Protein AF-A0A1I5V8F7-F1 (afdb_monomer_lite)

pLDDT: mean 91.92, std 8.54, range [50.84, 98.38]

InterPro domains:
  IPR014942 Nucleotidyl transferase AbiEii toxin, Type IV TA system [PF08843] (2-95)

Secondary structure (DSSP, 8-state):
--HHHHHHHHH-SS----EEEEESS---HHHHHHHHHHH-TT-EEEEEETTEEEEEETTEEEEEEE--S--SSPPEEETTEEE--HHHHHHHHHHHHHHHHHTT-

Radius of gyration: 14.39 Å; chains: 1; bounding box: 40×34×31 Å

Sequence (105 aa):
MAGGTSLALVLGHRVSIDLDFFTNTAFDISQVFQVITKSFPSASLLFEQNQMMMFSINAIKVDFVLYPFTWLKPFSTVENIKLISIEDIIPMKLQAVRLYTKSLL

Structure (mmCIF, N/CA/C/O backbone):
data_AF-A0A1I5V8F7-F1
#
_entry.id   AF-A0A1I5V8F7-F1
#
loop_
_atom_site.group_PDB
_atom_site.id
_atom_site.type_symbol
_atom_site.label_atom_id
_atom_site.label_alt_id
_atom_site.label_comp_id
_atom_site.label_asym_id
_atom_site.label_entity_id
_atom_site.label_seq_id
_atom_site.pdbx_PDB_ins_code
_atom_site.Cartn_x
_atom_site.Cartn_y
_atom_site.Cartn_z
_atom_site.occupancy
_atom_site.B_iso_or_equiv
_atom_site.auth_seq_id
_atom_site.auth_comp_id
_atom_site.auth_asym_id
_atom_site.auth_atom_id
_atom_site.pdbx_PDB_model_num
ATOM 1 N N . MET A 1 1 ? -1.697 -2.080 -6.353 1.00 92.12 1 MET A N 1
ATOM 2 C CA . MET A 1 1 ? -1.256 -2.999 -5.287 1.00 92.12 1 MET A CA 1
ATOM 3 C C . MET A 1 1 ? 0.094 -3.577 -5.643 1.00 92.12 1 MET A C 1
ATOM 5 O O . MET A 1 1 ? 0.377 -3.746 -6.824 1.00 92.12 1 MET A O 1
ATOM 9 N N . ALA A 1 2 ? 0.918 -3.857 -4.641 1.00 91.56 2 ALA A N 1
ATOM 10 C CA . ALA A 1 2 ? 2.212 -4.509 -4.823 1.00 91.56 2 ALA A CA 1
ATOM 11 C C . ALA A 1 2 ? 2.456 -5.541 -3.711 1.00 91.56 2 ALA A C 1
ATOM 13 O O . ALA A 1 2 ? 1.520 -6.023 -3.071 1.00 91.56 2 ALA A O 1
ATOM 14 N N . GLY A 1 3 ? 3.722 -5.892 -3.490 1.00 88.94 3 GLY A N 1
ATOM 15 C CA . GLY A 1 3 ? 4.130 -6.607 -2.289 1.00 88.94 3 GLY A CA 1
ATOM 16 C C . GLY A 1 3 ? 3.730 -8.081 -2.264 1.00 88.94 3 GLY A C 1
ATOM 17 O O . GLY A 1 3 ? 3.602 -8.749 -3.292 1.00 88.94 3 GLY A O 1
ATOM 18 N N . GLY A 1 4 ? 3.616 -8.616 -1.046 1.00 83.69 4 GLY A N 1
ATOM 19 C CA . GLY A 1 4 ? 3.393 -10.046 -0.818 1.00 83.69 4 GLY A CA 1
ATOM 20 C C . GLY A 1 4 ? 2.045 -10.536 -1.341 1.00 83.69 4 GLY A C 1
ATOM 21 O O . GLY A 1 4 ? 1.981 -11.651 -1.862 1.00 83.69 4 GLY A O 1
ATOM 22 N N . THR A 1 5 ? 1.022 -9.687 -1.245 1.00 87.81 5 THR A N 1
ATOM 23 C CA . THR A 1 5 ? -0.364 -10.011 -1.600 1.00 87.81 5 THR A CA 1
ATOM 24 C C . THR A 1 5 ? -0.616 -9.912 -3.094 1.00 87.81 5 THR A C 1
ATOM 26 O O . THR A 1 5 ? -1.228 -10.815 -3.651 1.00 87.81 5 THR A O 1
ATOM 29 N N . SER A 1 6 ? -0.035 -8.922 -3.782 1.00 86.44 6 SER A N 1
ATOM 30 C CA . SER A 1 6 ? -0.064 -8.874 -5.252 1.00 86.44 6 SER A CA 1
ATOM 31 C C . SER A 1 6 ? 0.575 -10.124 -5.873 1.00 86.44 6 SER A C 1
ATOM 33 O O . SER A 1 6 ? 0.029 -10.702 -6.807 1.00 86.44 6 SER A O 1
ATOM 35 N N . LEU A 1 7 ? 1.707 -10.589 -5.327 1.00 87.00 7 LEU A N 1
ATOM 36 C CA . LEU A 1 7 ? 2.356 -11.819 -5.797 1.00 87.00 7 LEU A CA 1
ATOM 37 C C . LEU A 1 7 ? 1.540 -13.076 -5.471 1.00 87.00 7 LEU A C 1
ATOM 39 O O . LEU A 1 7 ? 1.446 -13.962 -6.312 1.00 87.00 7 LEU A O 1
ATOM 43 N N . ALA A 1 8 ? 0.963 -13.161 -4.269 1.00 89.00 8 ALA A N 1
ATOM 44 C CA . ALA A 1 8 ? 0.114 -14.284 -3.872 1.00 89.00 8 ALA A CA 1
ATOM 45 C C . ALA A 1 8 ? -1.141 -14.396 -4.753 1.00 89.00 8 ALA A C 1
ATOM 47 O O . ALA A 1 8 ? -1.504 -15.501 -5.138 1.00 89.00 8 ALA A O 1
ATOM 48 N N . LEU A 1 9 ? -1.750 -13.263 -5.123 1.00 86.00 9 LEU A N 1
ATOM 49 C CA . LEU A 1 9 ? -2.912 -13.219 -6.011 1.00 86.00 9 LEU A CA 1
ATOM 50 C C . LEU A 1 9 ? -2.588 -13.745 -7.418 1.00 86.00 9 LEU A C 1
ATOM 52 O O . LEU A 1 9 ? -3.370 -14.499 -7.983 1.00 86.00 9 LEU A O 1
ATOM 56 N N . VAL A 1 10 ? -1.432 -13.369 -7.977 1.00 85.81 10 VAL A N 1
ATOM 57 C CA . VAL A 1 10 ? -1.029 -13.773 -9.337 1.00 85.81 10 VAL A CA 1
ATOM 58 C C . VAL A 1 10 ? -0.547 -15.224 -9.394 1.00 85.81 10 VAL A C 1
ATOM 60 O O . VAL A 1 10 ? -0.840 -15.932 -10.352 1.00 85.81 10 VAL A O 1
ATOM 63 N N . LEU A 1 11 ? 0.225 -15.663 -8.398 1.00 86.25 11 LEU A N 1
ATOM 64 C CA . LEU A 1 11 ? 0.896 -16.966 -8.416 1.00 86.25 11 LEU A CA 1
ATOM 65 C C . LEU A 1 11 ? 0.115 -18.067 -7.684 1.00 86.25 11 LEU A C 1
ATOM 67 O O . LEU A 1 11 ? 0.399 -19.244 -7.887 1.00 86.25 11 LEU A O 1
ATOM 71 N N . GLY A 1 12 ? -0.821 -17.708 -6.801 1.00 87.81 12 GLY A N 1
ATOM 72 C CA . GLY A 1 12 ? -1.634 -18.656 -6.032 1.00 87.81 12 GLY A CA 1
ATOM 73 C C . GLY A 1 12 ? -0.846 -19.556 -5.070 1.00 87.81 12 GLY A C 1
ATOM 74 O O . GLY A 1 12 ? -1.372 -20.559 -4.600 1.00 87.81 12 GLY A O 1
ATOM 75 N N . HIS A 1 13 ? 0.421 -19.246 -4.777 1.00 91.31 13 HIS A N 1
ATOM 76 C CA . HIS A 1 13 ? 1.343 -20.167 -4.097 1.00 91.31 13 HIS A CA 1
ATOM 77 C C . HIS A 1 13 ? 1.299 -20.111 -2.565 1.00 91.31 13 HIS A C 1
ATOM 79 O O . HIS A 1 13 ? 1.889 -20.968 -1.909 1.00 91.31 13 HIS A O 1
ATOM 85 N N . ARG A 1 14 ? 0.666 -19.090 -1.975 1.00 93.62 14 ARG A N 1
ATOM 86 C CA . ARG A 1 14 ? 0.478 -18.947 -0.521 1.00 93.62 14 ARG A CA 1
ATOM 87 C C . ARG A 1 14 ? -0.642 -17.961 -0.200 1.00 93.62 14 ARG A C 1
ATOM 89 O O . ARG A 1 14 ? -1.020 -17.158 -1.045 1.00 93.62 14 ARG A O 1
ATOM 96 N N . VAL A 1 15 ? -1.068 -17.936 1.059 1.00 88.50 15 VAL A N 1
ATOM 97 C CA . VAL A 1 15 ? -1.947 -16.888 1.599 1.00 88.50 15 VAL A CA 1
ATOM 98 C C . VAL A 1 15 ? -1.122 -15.661 2.014 1.00 88.50 15 VAL A C 1
ATOM 100 O O . VAL A 1 15 ? -0.022 -15.792 2.552 1.00 88.50 15 VAL A O 1
ATOM 103 N N . SER A 1 16 ? -1.645 -14.463 1.748 1.00 90.19 16 SER A N 1
ATOM 104 C CA . SER A 1 16 ? -1.087 -13.170 2.164 1.00 90.19 16 SER A CA 1
ATOM 105 C C . SER A 1 16 ? -2.252 -12.215 2.426 1.00 90.19 16 SER A C 1
ATOM 107 O O . SER A 1 16 ? -3.159 -12.153 1.600 1.00 90.19 16 SER A O 1
ATOM 109 N N . ILE A 1 17 ? -2.260 -11.540 3.579 1.00 89.75 17 ILE A N 1
ATOM 110 C CA . ILE A 1 17 ? -3.458 -10.854 4.105 1.00 89.75 17 ILE A CA 1
ATOM 111 C C . ILE A 1 17 ? -3.334 -9.326 4.018 1.00 89.75 17 ILE A C 1
ATOM 113 O O . ILE A 1 17 ? -4.319 -8.659 3.719 1.00 89.75 17 ILE A O 1
ATOM 117 N N . ASP A 1 18 ? -2.136 -8.774 4.223 1.00 92.31 18 ASP A N 1
ATOM 118 C CA . ASP A 1 18 ? -1.911 -7.322 4.213 1.00 92.31 18 ASP A CA 1
ATOM 119 C C . ASP A 1 18 ? -2.099 -6.720 2.814 1.00 92.31 18 ASP A C 1
ATOM 121 O O . ASP A 1 18 ? -1.744 -7.336 1.806 1.00 92.31 18 ASP A O 1
ATOM 125 N N . LEU A 1 19 ? -2.623 -5.500 2.722 1.00 94.56 19 LEU A N 1
ATOM 126 C CA . LEU A 1 19 ? -2.829 -4.813 1.447 1.00 94.56 19 LEU A CA 1
ATOM 127 C C . LEU A 1 19 ? -1.908 -3.600 1.332 1.00 94.56 19 LEU A C 1
ATOM 129 O O . LEU A 1 19 ? -2.096 -2.609 2.029 1.00 94.56 19 LEU A O 1
ATOM 133 N N . ASP A 1 20 ? -0.964 -3.653 0.391 1.00 95.12 20 ASP A N 1
ATOM 134 C CA . ASP A 1 20 ? -0.048 -2.546 0.111 1.00 95.12 20 ASP A CA 1
ATOM 135 C C . ASP A 1 20 ? -0.415 -1.839 -1.210 1.00 95.12 20 ASP A C 1
ATOM 137 O O . ASP A 1 20 ? -0.315 -2.410 -2.311 1.00 95.12 20 ASP A O 1
ATOM 141 N N . PHE A 1 21 ? -0.810 -0.569 -1.123 1.00 96.31 21 PHE A N 1
ATOM 142 C CA . PHE A 1 21 ? -1.117 0.303 -2.254 1.00 96.31 21 PHE A CA 1
ATOM 143 C C . PHE A 1 21 ? -0.020 1.349 -2.441 1.00 96.31 21 PHE A C 1
ATOM 145 O O . PHE A 1 21 ? 0.322 2.093 -1.526 1.00 96.31 21 PHE A O 1
ATOM 152 N N . PHE A 1 22 ? 0.500 1.437 -3.665 1.00 96.00 22 PHE A N 1
ATOM 153 C CA . PHE A 1 22 ? 1.558 2.377 -4.017 1.00 96.00 22 PHE A CA 1
ATOM 154 C C . PHE A 1 22 ? 1.133 3.265 -5.176 1.00 96.00 22 PHE A C 1
ATOM 156 O O . PHE A 1 22 ? 0.432 2.824 -6.090 1.00 96.00 22 PHE A O 1
ATOM 163 N N . THR A 1 23 ? 1.614 4.500 -5.146 1.00 95.81 23 THR A N 1
ATOM 164 C CA . THR A 1 23 ? 1.512 5.468 -6.238 1.00 95.81 23 THR A CA 1
ATOM 165 C C . THR A 1 23 ? 2.840 6.200 -6.388 1.00 95.81 23 THR A C 1
ATOM 167 O O . THR A 1 23 ? 3.570 6.340 -5.414 1.00 95.81 23 THR A O 1
ATOM 170 N N . ASN A 1 24 ? 3.163 6.671 -7.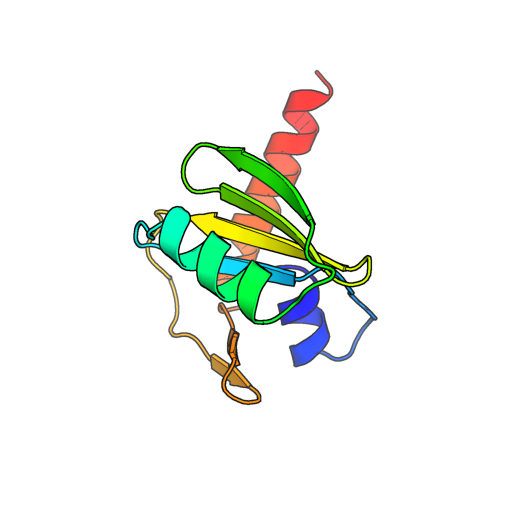591 1.00 95.38 24 ASN A N 1
ATOM 171 C CA . ASN A 1 24 ? 4.324 7.527 -7.841 1.00 95.38 24 ASN A CA 1
ATOM 172 C C . ASN A 1 24 ? 3.967 9.020 -7.855 1.00 95.38 24 ASN A C 1
ATOM 174 O O . ASN A 1 24 ? 4.832 9.859 -8.099 1.00 95.38 24 ASN A O 1
ATOM 178 N N . THR A 1 25 ? 2.708 9.359 -7.579 1.00 95.31 25 THR A N 1
ATOM 179 C CA . THR A 1 25 ? 2.223 10.735 -7.461 1.00 95.31 25 THR A CA 1
ATOM 180 C C . THR A 1 25 ? 1.756 11.009 -6.043 1.00 95.31 25 THR A C 1
ATOM 182 O O . THR A 1 25 ? 1.108 10.160 -5.426 1.00 95.31 25 THR A O 1
ATOM 185 N N . ALA A 1 26 ? 2.040 12.208 -5.531 1.00 96.69 26 ALA A N 1
ATOM 186 C CA . ALA A 1 26 ? 1.453 12.650 -4.273 1.00 96.69 26 ALA A CA 1
ATOM 187 C C . ALA A 1 26 ? -0.081 12.548 -4.335 1.00 96.69 26 ALA A C 1
ATOM 189 O O . ALA A 1 26 ? -0.696 12.694 -5.393 1.00 96.69 26 ALA A O 1
ATOM 190 N N . PHE A 1 27 ? -0.675 12.257 -3.189 1.00 96.62 27 PHE A N 1
ATOM 191 C CA . PHE A 1 27 ? -2.104 12.053 -3.010 1.00 96.62 27 PHE A CA 1
ATOM 192 C C . PHE A 1 27 ? -2.590 12.852 -1.807 1.00 96.62 27 PHE A C 1
ATOM 194 O O . PHE A 1 27 ? -1.823 13.108 -0.877 1.00 96.62 27 PHE A O 1
ATOM 201 N N . ASP A 1 28 ? -3.861 13.236 -1.838 1.00 97.06 28 ASP A N 1
ATOM 202 C CA . ASP A 1 28 ? -4.495 13.967 -0.751 1.00 97.06 28 ASP A CA 1
ATOM 203 C C . ASP A 1 28 ? -4.827 13.009 0.402 1.00 97.06 28 ASP A C 1
ATOM 205 O O . ASP A 1 28 ? -5.701 12.144 0.307 1.00 97.06 28 ASP A O 1
ATOM 209 N N . ILE A 1 29 ? -4.100 13.182 1.502 1.00 96.94 29 ILE A N 1
ATOM 210 C CA . ILE A 1 29 ? -4.244 12.416 2.740 1.00 96.94 29 ILE A CA 1
ATOM 211 C C . ILE A 1 29 ? -5.655 12.552 3.326 1.00 96.94 29 ILE A C 1
ATOM 213 O O . ILE A 1 29 ? -6.260 11.557 3.729 1.00 96.94 29 ILE A O 1
ATOM 217 N N . SER A 1 30 ? -6.215 13.765 3.313 1.00 97.25 30 SER A N 1
ATOM 218 C CA . SER A 1 30 ? -7.557 14.028 3.839 1.00 97.25 30 SER A CA 1
ATOM 219 C C . SER A 1 30 ? -8.618 13.343 2.985 1.00 97.25 30 SER A C 1
ATOM 221 O O . SER A 1 30 ? -9.562 12.760 3.520 1.00 97.25 30 SER A O 1
ATOM 223 N N . GLN A 1 31 ? -8.446 13.352 1.661 1.00 97.75 31 GLN A N 1
ATOM 224 C CA . GLN A 1 31 ? -9.347 12.654 0.748 1.00 97.75 31 GLN A CA 1
ATOM 225 C C . GLN A 1 31 ? -9.326 11.137 0.982 1.00 97.75 31 GLN A C 1
ATOM 227 O O . GLN A 1 31 ? -10.389 10.521 1.076 1.00 97.75 31 GLN A O 1
ATOM 232 N N . VAL A 1 32 ? -8.139 10.531 1.113 1.00 97.25 32 VAL A N 1
ATOM 233 C CA . VAL A 1 32 ? -8.010 9.092 1.404 1.00 97.25 32 VAL A CA 1
ATOM 234 C C . VAL A 1 32 ? -8.655 8.759 2.747 1.00 97.25 32 VAL A C 1
ATOM 236 O O . VAL A 1 32 ? -9.478 7.846 2.813 1.00 97.25 32 VAL A O 1
ATOM 239 N N . PHE A 1 33 ? -8.359 9.532 3.797 1.00 97.81 33 PHE A N 1
ATOM 240 C CA . PHE A 1 33 ? -8.959 9.347 5.117 1.00 97.81 33 PHE A CA 1
ATOM 241 C C . PHE A 1 33 ? -10.490 9.370 5.064 1.00 97.81 33 PHE A C 1
ATOM 243 O O . PHE A 1 33 ? -11.147 8.466 5.588 1.00 97.81 33 PHE A O 1
ATOM 250 N N . GLN A 1 34 ? -11.069 10.371 4.396 1.00 97.94 34 GLN A N 1
ATOM 251 C CA . GLN A 1 34 ? -12.519 10.508 4.261 1.00 97.94 34 GLN A CA 1
ATOM 252 C C . GLN A 1 34 ? -13.142 9.337 3.498 1.00 97.94 34 GLN A C 1
ATOM 254 O O . GLN A 1 34 ? -14.156 8.795 3.931 1.00 97.94 34 GLN A O 1
ATOM 259 N N . VAL A 1 35 ? -12.545 8.920 2.376 1.00 97.69 35 VAL A N 1
ATOM 260 C CA . VAL A 1 35 ? -13.053 7.790 1.583 1.00 97.69 35 VAL A CA 1
ATOM 261 C C . VAL A 1 35 ? -13.019 6.495 2.393 1.00 97.69 35 VAL A C 1
ATOM 263 O O . VAL A 1 35 ? -14.010 5.760 2.400 1.00 97.69 35 VAL A O 1
ATOM 266 N N . ILE A 1 36 ? -11.917 6.228 3.097 1.00 97.50 36 ILE A N 1
ATOM 267 C CA . ILE A 1 36 ? -11.746 5.007 3.890 1.00 97.50 36 ILE A CA 1
ATOM 268 C C . ILE A 1 36 ? -12.725 4.975 5.061 1.00 97.50 36 ILE A C 1
ATOM 270 O O . ILE A 1 36 ? -13.490 4.022 5.179 1.00 97.50 36 ILE A O 1
ATOM 274 N N . THR A 1 37 ? -12.766 6.022 5.883 1.00 96.81 37 THR A N 1
ATOM 275 C CA . THR A 1 37 ? -13.634 6.063 7.074 1.00 96.81 37 THR A CA 1
ATOM 276 C C . THR A 1 37 ? -15.122 6.089 6.729 1.00 96.81 37 THR A C 1
ATOM 278 O O . THR A 1 37 ? -15.931 5.512 7.454 1.00 96.81 37 THR A O 1
ATOM 281 N N . LYS A 1 38 ? -15.500 6.683 5.589 1.00 97.69 38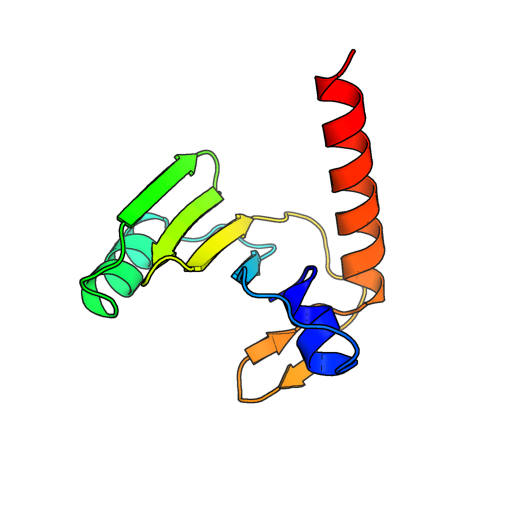 LYS A N 1
ATOM 282 C CA . LYS A 1 38 ? -16.877 6.633 5.078 1.00 97.69 38 LYS A CA 1
ATOM 283 C C . LYS A 1 38 ? -17.269 5.238 4.590 1.00 97.69 38 LYS A C 1
ATOM 285 O O . LYS A 1 38 ? -18.410 4.829 4.782 1.00 97.69 38 LYS A O 1
ATOM 290 N N . SER A 1 39 ? -16.357 4.538 3.920 1.00 97.62 39 SER A N 1
ATOM 291 C CA . SER A 1 39 ? -16.645 3.231 3.309 1.00 97.62 39 SER A CA 1
ATOM 292 C C . SER A 1 39 ? -16.535 2.081 4.309 1.00 97.62 39 SER A C 1
ATOM 294 O O . SER A 1 39 ? -17.226 1.074 4.171 1.00 97.62 39 SER A O 1
ATOM 296 N N . PHE A 1 40 ? -15.686 2.233 5.326 1.00 97.12 40 PHE A N 1
ATOM 297 C CA . PHE A 1 40 ? -15.367 1.200 6.301 1.00 97.12 40 PHE A CA 1
ATOM 298 C C . PHE A 1 40 ? -15.455 1.773 7.723 1.00 97.12 40 PHE A C 1
ATOM 300 O O . PHE A 1 40 ? -14.464 2.288 8.240 1.00 97.12 40 PHE A O 1
ATOM 307 N N . PRO A 1 41 ? -16.613 1.656 8.400 1.00 94.12 41 PRO A N 1
ATOM 308 C CA . PRO A 1 41 ? -16.792 2.178 9.759 1.00 94.12 41 PRO A CA 1
ATOM 309 C C . PRO A 1 41 ? -15.848 1.572 10.810 1.00 94.12 41 PRO A C 1
ATOM 311 O O . PRO A 1 41 ? -15.640 2.165 11.862 1.00 94.12 41 PRO A O 1
ATOM 314 N N . SER A 1 42 ? -15.283 0.391 10.541 1.00 94.31 42 SER A N 1
ATOM 315 C CA . SER A 1 42 ? -14.288 -0.273 11.392 1.00 94.31 42 SER A CA 1
ATOM 316 C C . SER A 1 42 ? -12.849 0.182 11.129 1.00 94.31 42 SER A C 1
ATOM 318 O O . SER A 1 42 ? -11.930 -0.317 11.781 1.00 94.31 42 SER A O 1
ATOM 320 N N . ALA A 1 43 ? -12.627 1.081 10.164 1.00 97.69 43 ALA A N 1
ATOM 321 C CA . ALA A 1 43 ? -11.296 1.562 9.840 1.00 97.69 43 ALA A CA 1
ATOM 322 C C . ALA A 1 43 ? -10.718 2.393 10.989 1.00 97.69 43 ALA A C 1
ATOM 324 O O . ALA A 1 43 ? -11.320 3.355 11.462 1.00 97.69 43 ALA A O 1
ATOM 325 N N . SER A 1 44 ? -9.503 2.043 11.389 1.00 97.94 44 SER A N 1
ATOM 326 C CA . SER A 1 44 ? -8.704 2.781 12.362 1.00 97.94 44 SER A CA 1
ATOM 327 C C . SER A 1 44 ? -7.411 3.221 11.699 1.00 97.94 44 SER A C 1
ATOM 329 O O . SER A 1 44 ? -6.701 2.404 11.115 1.00 97.94 44 SER A O 1
ATOM 331 N N . LEU A 1 45 ? -7.113 4.518 11.758 1.00 98.12 45 LEU A N 1
ATOM 332 C CA . LEU A 1 45 ? -5.825 5.039 11.317 1.00 98.12 45 LEU A CA 1
ATOM 333 C C . LEU A 1 45 ? -4.775 4.682 12.374 1.00 98.12 45 LEU A C 1
ATOM 335 O O . LEU A 1 45 ? -4.922 5.046 13.539 1.00 98.12 45 LEU A O 1
ATOM 339 N N . LEU A 1 46 ? -3.738 3.956 11.969 1.00 97.69 46 LEU A N 1
ATOM 340 C CA . LEU A 1 46 ? -2.648 3.523 12.845 1.00 97.69 46 LEU A CA 1
ATOM 341 C C . LEU A 1 46 ? -1.430 4.441 12.744 1.00 97.69 46 LEU A C 1
ATOM 343 O O . LEU A 1 46 ? -0.724 4.649 13.727 1.00 97.69 46 LEU A O 1
ATOM 347 N N . PHE A 1 47 ? -1.162 4.956 11.544 1.00 95.56 47 PHE A N 1
ATOM 348 C CA . PHE A 1 47 ? -0.002 5.789 11.263 1.00 95.56 47 PHE A CA 1
ATOM 349 C C . PHE A 1 47 ? -0.269 6.685 10.054 1.00 95.56 47 PHE A C 1
ATOM 351 O O . PHE A 1 47 ? -0.846 6.242 9.061 1.00 95.56 47 PHE A O 1
ATOM 358 N N . GLU A 1 48 ? 0.191 7.930 10.132 1.00 96.75 48 GLU A N 1
ATOM 359 C CA . GLU A 1 48 ? 0.178 8.890 9.033 1.00 96.75 48 GLU A CA 1
ATOM 360 C C . GLU A 1 48 ? 1.438 9.754 9.107 1.00 96.75 48 GLU A C 1
ATOM 362 O O . GLU A 1 48 ? 1.661 10.459 10.092 1.00 96.75 48 GLU A O 1
ATOM 367 N N . GLN A 1 49 ? 2.273 9.703 8.070 1.00 95.62 49 GLN A N 1
ATOM 368 C CA . GLN A 1 49 ? 3.432 10.583 7.946 1.00 95.62 49 GLN A CA 1
ATOM 369 C C . GLN A 1 49 ? 3.957 10.593 6.509 1.00 95.62 49 GLN A C 1
ATOM 371 O O . GLN A 1 49 ? 4.016 9.549 5.875 1.00 95.62 49 GLN A O 1
ATOM 376 N N . ASN A 1 50 ? 4.422 11.742 6.005 1.00 94.00 50 ASN A N 1
ATOM 377 C CA . ASN A 1 50 ? 5.218 11.835 4.769 1.00 94.00 50 ASN A CA 1
ATOM 378 C C . ASN A 1 50 ? 4.640 11.057 3.561 1.00 94.00 50 ASN A C 1
ATOM 380 O O . ASN A 1 50 ? 5.356 10.280 2.933 1.00 94.00 50 ASN A O 1
ATOM 384 N N . GLN A 1 51 ? 3.359 11.253 3.223 1.00 96.94 51 GLN A N 1
ATOM 385 C CA . GLN A 1 51 ? 2.676 10.516 2.141 1.00 96.94 51 GLN A CA 1
ATOM 386 C C . GLN A 1 51 ? 2.590 8.993 2.355 1.00 96.94 51 GLN A C 1
ATOM 388 O O . GLN A 1 51 ? 2.524 8.216 1.398 1.00 96.94 51 GLN A O 1
ATOM 393 N N . MET A 1 52 ? 2.574 8.572 3.616 1.00 96.81 52 MET A N 1
ATOM 394 C CA . MET A 1 52 ? 2.289 7.214 4.046 1.00 96.81 52 MET A CA 1
ATOM 395 C C . MET A 1 52 ? 1.095 7.234 4.996 1.00 96.81 52 MET A C 1
ATOM 397 O O . MET A 1 52 ? 1.084 8.006 5.953 1.00 96.81 52 MET A O 1
ATOM 401 N N . MET A 1 53 ? 0.112 6.377 4.741 1.00 98.25 53 MET A N 1
ATOM 402 C CA . MET A 1 53 ? -1.016 6.134 5.637 1.00 98.25 53 MET A CA 1
ATOM 403 C C . MET A 1 53 ? -1.166 4.639 5.870 1.00 98.25 53 MET A C 1
ATOM 405 O O . MET A 1 53 ? -1.115 3.863 4.919 1.00 98.25 53 MET A O 1
ATOM 409 N N . MET A 1 54 ? -1.395 4.245 7.115 1.00 98.25 54 MET A N 1
ATOM 410 C CA . MET A 1 54 ? -1.646 2.863 7.507 1.00 98.25 54 MET A CA 1
ATOM 411 C C . MET A 1 54 ? -2.962 2.787 8.259 1.00 98.25 54 MET A C 1
ATOM 413 O O . MET A 1 54 ? -3.141 3.455 9.278 1.00 98.25 54 MET A O 1
ATOM 417 N N . PHE A 1 55 ? -3.852 1.927 7.788 1.00 98.38 55 PHE A N 1
ATOM 418 C CA . PHE A 1 55 ? -5.112 1.620 8.442 1.00 98.38 55 PHE A CA 1
ATOM 419 C C . PHE A 1 55 ? -5.131 0.172 8.925 1.00 98.38 55 PHE A C 1
ATOM 421 O O . PHE A 1 55 ? -4.544 -0.712 8.304 1.00 98.38 55 PHE A O 1
ATOM 428 N N . SER A 1 56 ? -5.868 -0.083 10.002 1.00 97.88 56 SER A N 1
ATOM 429 C CA . SER A 1 56 ? -6.439 -1.400 10.276 1.00 97.88 56 SER A CA 1
ATOM 430 C C . SER A 1 56 ? -7.921 -1.360 9.935 1.00 97.88 56 SER A C 1
ATOM 432 O O . SER A 1 56 ? -8.668 -0.551 10.489 1.00 97.88 56 SER A O 1
ATOM 434 N N . ILE A 1 57 ? -8.340 -2.213 9.001 1.00 97.25 57 ILE A N 1
ATOM 435 C CA . ILE A 1 57 ? -9.725 -2.349 8.546 1.00 97.25 57 ILE A CA 1
ATOM 436 C C . ILE A 1 57 ? -10.124 -3.804 8.754 1.00 97.25 57 ILE A C 1
ATOM 438 O O . ILE A 1 57 ? -9.563 -4.690 8.119 1.00 97.25 57 ILE A O 1
ATOM 442 N N . ASN A 1 58 ? -11.070 -4.076 9.658 1.00 95.25 58 ASN A N 1
ATOM 443 C CA . ASN A 1 58 ? -11.445 -5.451 10.032 1.00 95.25 58 ASN A CA 1
ATOM 444 C C . ASN A 1 58 ? -10.227 -6.329 10.403 1.00 95.25 58 ASN A C 1
ATOM 446 O O . ASN A 1 58 ? -10.139 -7.480 9.984 1.00 95.25 58 ASN A O 1
ATOM 450 N N . ALA A 1 59 ? -9.276 -5.768 11.161 1.00 93.69 59 ALA A N 1
ATOM 451 C CA . ALA A 1 59 ? -8.003 -6.399 11.535 1.00 93.69 59 ALA A CA 1
ATOM 452 C C . ALA A 1 59 ? -7.046 -6.729 10.367 1.00 93.69 59 ALA A C 1
ATOM 454 O O . ALA A 1 59 ? -6.037 -7.400 10.578 1.00 93.69 59 ALA A O 1
ATOM 455 N N . ILE A 1 60 ? -7.316 -6.226 9.158 1.00 95.00 60 ILE A N 1
ATOM 456 C CA . ILE A 1 60 ? -6.410 -6.291 8.008 1.00 95.00 60 ILE A CA 1
ATOM 457 C C . ILE A 1 60 ? -5.635 -4.981 7.923 1.00 95.00 60 ILE A C 1
ATOM 459 O O . ILE A 1 60 ? -6.226 -3.897 7.939 1.00 95.00 60 ILE A O 1
ATOM 463 N N . LYS A 1 61 ? -4.310 -5.080 7.806 1.00 96.44 61 LYS A N 1
ATOM 464 C CA . LYS A 1 61 ? -3.444 -3.925 7.589 1.00 96.44 61 LYS A CA 1
ATOM 465 C C . LYS A 1 61 ? -3.559 -3.446 6.143 1.00 96.44 61 LYS A C 1
ATOM 467 O O . LYS A 1 61 ? -3.426 -4.239 5.210 1.00 96.44 61 LYS A O 1
ATOM 472 N N . VAL A 1 62 ? -3.791 -2.149 5.969 1.00 97.19 62 VAL A N 1
ATOM 473 C CA . VAL A 1 62 ? -3.914 -1.501 4.662 1.00 97.19 62 VAL A CA 1
ATOM 474 C C . VAL A 1 62 ? -3.004 -0.282 4.607 1.00 97.19 62 VAL A C 1
ATOM 476 O O . VAL A 1 62 ? -3.248 0.707 5.297 1.00 97.19 62 VAL A O 1
ATOM 479 N N . ASP A 1 63 ? -1.978 -0.353 3.764 1.00 96.94 63 ASP A N 1
ATOM 480 C CA . ASP A 1 63 ? -0.968 0.688 3.596 1.00 96.94 63 ASP A CA 1
ATOM 481 C C . ASP A 1 63 ? -1.179 1.450 2.279 1.00 96.94 63 ASP A C 1
ATOM 483 O O . ASP A 1 63 ? -1.346 0.853 1.214 1.00 96.94 63 ASP A O 1
ATOM 487 N N . PHE A 1 64 ? -1.114 2.779 2.336 1.00 97.62 64 PHE A N 1
ATOM 488 C CA . PHE A 1 64 ? -1.047 3.679 1.184 1.00 97.62 64 PHE A CA 1
ATOM 489 C C . PHE A 1 64 ? 0.282 4.420 1.221 1.00 97.62 64 PHE A C 1
ATOM 491 O O . PHE A 1 64 ? 0.575 5.107 2.198 1.00 97.62 64 PHE A O 1
ATOM 498 N N . VAL A 1 65 ? 1.091 4.288 0.171 1.00 96.19 65 VAL A N 1
ATOM 499 C CA . VAL A 1 65 ? 2.478 4.769 0.175 1.00 96.19 65 VAL A CA 1
ATOM 500 C C . VAL A 1 65 ? 2.814 5.487 -1.129 1.00 96.19 65 VAL A C 1
ATOM 502 O O . VAL A 1 65 ? 2.643 4.944 -2.224 1.00 96.19 65 VAL A O 1
ATOM 505 N N . LEU A 1 66 ? 3.360 6.699 -1.027 1.00 96.25 66 LEU A N 1
ATOM 506 C CA . LEU A 1 66 ? 4.054 7.329 -2.148 1.00 96.25 66 LEU A CA 1
ATOM 507 C C . LEU A 1 66 ? 5.407 6.641 -2.363 1.00 96.25 66 LEU A C 1
ATOM 509 O O . LEU A 1 66 ? 6.301 6.710 -1.524 1.00 96.25 66 LEU A O 1
ATOM 513 N N . TYR A 1 67 ? 5.565 6.012 -3.520 1.00 94.38 67 TYR A N 1
ATOM 514 C CA . TYR A 1 67 ? 6.816 5.458 -4.016 1.00 94.38 67 TYR A CA 1
ATOM 515 C C . TYR A 1 67 ? 7.265 6.288 -5.224 1.00 94.38 67 TYR A C 1
ATOM 517 O O . TYR A 1 67 ? 6.840 6.007 -6.344 1.00 94.38 67 TYR A O 1
ATOM 525 N N . PRO A 1 68 ? 8.078 7.345 -5.026 1.00 91.94 68 PRO A N 1
ATOM 526 C CA . PRO A 1 68 ? 8.347 8.370 -6.038 1.00 91.94 68 PRO A CA 1
ATOM 527 C C . PRO A 1 68 ? 9.386 7.917 -7.082 1.00 91.94 68 PRO A C 1
ATOM 529 O O . PRO A 1 68 ? 10.259 8.683 -7.483 1.00 91.94 68 PRO A O 1
ATOM 532 N N . PHE A 1 69 ? 9.316 6.658 -7.510 1.00 91.69 69 PHE A N 1
ATOM 533 C CA . PHE A 1 69 ? 10.140 6.099 -8.576 1.00 91.69 69 PHE A CA 1
ATOM 534 C C . PHE A 1 69 ? 9.280 5.843 -9.814 1.00 91.69 69 PHE A C 1
ATOM 536 O O . PHE A 1 69 ? 8.068 5.642 -9.736 1.00 91.69 69 PHE A O 1
ATOM 543 N N . THR A 1 70 ? 9.915 5.881 -10.982 1.00 93.38 70 THR A N 1
ATOM 544 C CA . THR A 1 70 ? 9.233 5.568 -12.241 1.00 93.38 70 THR A CA 1
ATOM 545 C C . THR A 1 70 ? 9.011 4.065 -12.343 1.00 93.38 70 THR A C 1
ATOM 547 O O . THR A 1 70 ? 9.928 3.294 -12.069 1.00 93.38 70 THR A O 1
ATOM 550 N N . TRP A 1 71 ? 7.812 3.663 -12.765 1.00 95.31 71 TRP A N 1
ATOM 551 C CA . TRP A 1 71 ? 7.485 2.263 -13.023 1.00 95.31 71 TRP A CA 1
ATOM 552 C C . TRP A 1 71 ? 8.259 1.743 -14.237 1.00 95.31 71 TRP A C 1
ATOM 554 O O . TRP A 1 71 ? 8.265 2.370 -15.297 1.00 95.31 71 TRP A O 1
ATOM 564 N N . LEU A 1 72 ? 8.904 0.593 -14.085 1.00 95.44 72 LEU A N 1
ATOM 565 C CA . LEU A 1 72 ? 9.687 -0.087 -15.112 1.00 95.44 72 LEU A CA 1
ATOM 566 C C . LEU A 1 72 ? 8.793 -0.743 -16.166 1.00 95.44 72 LEU A C 1
ATOM 568 O O . LEU A 1 72 ? 9.188 -0.873 -17.328 1.00 95.44 72 LEU A O 1
ATOM 572 N N . LYS A 1 73 ? 7.600 -1.189 -15.762 1.00 96.62 73 LYS A N 1
ATOM 573 C CA . LYS A 1 73 ? 6.646 -1.904 -16.613 1.00 96.62 73 LYS A CA 1
ATOM 574 C C . LYS A 1 73 ? 5.223 -1.369 -16.424 1.00 96.62 73 LYS A C 1
ATOM 576 O O . LYS A 1 73 ? 4.907 -0.781 -15.391 1.00 96.62 73 LYS A O 1
ATOM 581 N N . PRO A 1 74 ? 4.336 -1.576 -17.414 1.00 94.75 74 PRO A N 1
ATOM 582 C CA . PRO A 1 74 ? 2.922 -1.265 -17.252 1.00 94.75 74 PRO A CA 1
ATOM 583 C C . PRO A 1 74 ? 2.284 -2.119 -16.148 1.00 94.75 74 PRO A C 1
ATOM 585 O O . PRO A 1 74 ? 2.700 -3.250 -15.892 1.00 94.75 74 PRO A O 1
ATOM 588 N N . PHE A 1 75 ? 1.228 -1.589 -15.534 1.00 95.00 75 PHE A N 1
ATOM 589 C CA . PHE A 1 75 ? 0.416 -2.339 -14.579 1.00 95.00 75 PHE A CA 1
ATOM 590 C C . PHE A 1 75 ? -0.410 -3.413 -15.289 1.00 95.00 75 PHE A C 1
ATOM 592 O O . PHE A 1 75 ? -0.995 -3.153 -16.343 1.00 95.00 75 PHE A O 1
ATOM 599 N N . SER A 1 76 ? -0.543 -4.582 -14.668 1.00 93.94 76 SER A N 1
ATOM 600 C CA . SER A 1 76 ? -1.610 -5.525 -15.013 1.00 93.94 76 SER A CA 1
ATOM 601 C C . SER A 1 76 ? -2.875 -5.197 -14.215 1.00 93.94 76 SER A C 1
ATOM 603 O O . SER A 1 76 ? -2.828 -4.448 -13.238 1.00 93.94 76 SER A O 1
ATOM 605 N N . THR A 1 77 ? -4.030 -5.704 -14.647 1.00 93.56 77 THR A N 1
ATOM 606 C CA . THR A 1 77 ? -5.304 -5.500 -13.939 1.00 93.56 77 THR A CA 1
ATOM 607 C C . THR A 1 77 ? -5.965 -6.841 -13.667 1.00 93.56 77 THR A C 1
ATOM 609 O O . THR A 1 77 ? -6.125 -7.641 -14.585 1.00 93.56 77 THR A O 1
ATOM 612 N N . VAL A 1 78 ? -6.360 -7.068 -12.416 1.00 89.81 78 VAL A N 1
ATOM 613 C CA . VAL A 1 78 ? -7.125 -8.240 -11.971 1.00 89.81 78 VAL A CA 1
ATOM 614 C C . VAL A 1 78 ? -8.314 -7.723 -11.176 1.00 89.81 78 VAL A C 1
ATOM 616 O O . VAL A 1 78 ? -8.117 -6.935 -10.261 1.00 89.81 78 VAL A O 1
ATOM 619 N N . GLU A 1 79 ? -9.538 -8.096 -11.554 1.00 88.44 79 GLU A N 1
ATOM 620 C CA . GLU A 1 79 ? -10.769 -7.655 -10.867 1.00 88.44 79 GLU A CA 1
ATOM 621 C C . GLU A 1 79 ? -10.843 -6.128 -10.640 1.00 88.44 79 GLU A C 1
ATOM 623 O O . GLU A 1 79 ? -11.248 -5.645 -9.588 1.00 88.44 79 GLU A O 1
ATOM 628 N N . ASN A 1 80 ? -10.432 -5.345 -11.645 1.00 91.06 80 ASN A N 1
ATOM 629 C CA . ASN A 1 80 ? -10.331 -3.874 -11.604 1.00 91.06 80 ASN A CA 1
ATOM 630 C C . ASN A 1 80 ? -9.261 -3.303 -10.652 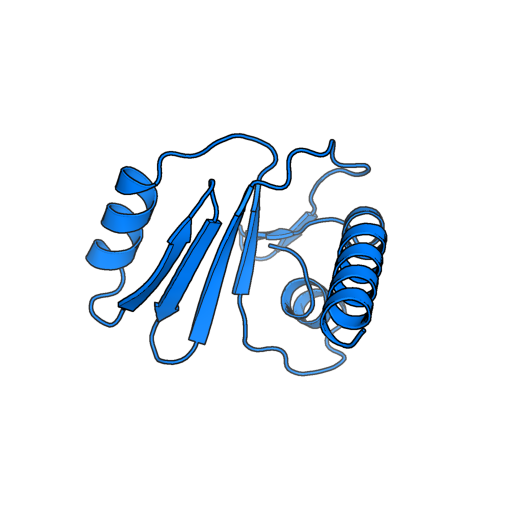1.00 91.06 80 ASN A C 1
ATOM 632 O O . ASN A 1 80 ? -9.153 -2.086 -10.495 1.00 91.06 80 ASN A O 1
ATOM 636 N N . ILE A 1 81 ? -8.416 -4.151 -10.071 1.00 91.62 81 ILE A N 1
ATOM 637 C CA . ILE A 1 81 ? -7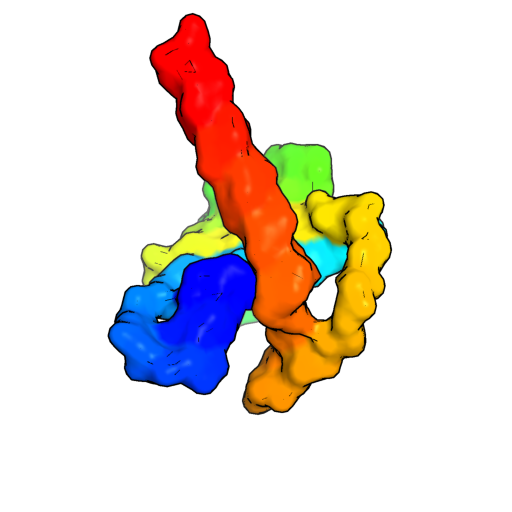.282 -3.756 -9.242 1.00 91.62 81 ILE A CA 1
ATOM 638 C C . ILE A 1 81 ? -6.019 -3.733 -10.101 1.00 91.62 81 ILE A C 1
ATOM 640 O O . ILE A 1 81 ? -5.629 -4.738 -10.695 1.00 91.62 81 ILE A O 1
ATOM 644 N N . LYS A 1 82 ? -5.338 -2.583 -10.132 1.00 95.31 82 LYS A N 1
ATOM 645 C CA . LYS A 1 82 ? -4.025 -2.451 -10.776 1.00 95.31 82 LYS A CA 1
ATOM 646 C C . LYS A 1 82 ? -2.949 -3.121 -9.929 1.00 95.31 82 LYS A C 1
ATOM 648 O O . LYS A 1 82 ? -2.773 -2.767 -8.758 1.00 95.31 82 LYS A O 1
ATOM 653 N N . LEU A 1 83 ? -2.197 -4.032 -10.529 1.00 95.38 83 LEU A N 1
ATOM 654 C CA . LEU A 1 83 ? -1.074 -4.724 -9.912 1.00 95.38 83 LEU A CA 1
ATOM 655 C C . LEU A 1 83 ? 0.240 -4.191 -10.483 1.00 95.38 83 LEU A C 1
ATOM 657 O O . LEU A 1 83 ? 0.391 -4.018 -11.694 1.00 95.38 83 LEU A O 1
ATOM 661 N N . ILE A 1 84 ? 1.181 -3.911 -9.588 1.00 95.50 84 ILE A N 1
ATOM 662 C CA . ILE A 1 84 ? 2.547 -3.536 -9.946 1.00 95.50 84 ILE A CA 1
ATOM 663 C C . ILE A 1 84 ? 3.259 -4.772 -10.501 1.00 95.50 84 ILE A C 1
ATOM 665 O O . ILE A 1 84 ? 3.050 -5.884 -10.009 1.00 95.50 84 ILE A O 1
ATOM 669 N N . SER A 1 85 ? 4.067 -4.575 -11.544 1.00 94.56 85 SER A N 1
ATOM 670 C CA . SER A 1 85 ? 4.801 -5.660 -12.193 1.00 94.56 85 SER A CA 1
ATOM 671 C C . SER A 1 85 ? 5.749 -6.364 -11.219 1.00 94.56 85 SER A C 1
ATOM 673 O O . SER A 1 85 ? 6.177 -5.798 -10.210 1.00 94.56 85 SER A O 1
ATOM 675 N N . ILE A 1 86 ? 6.114 -7.607 -11.527 1.00 92.88 86 ILE A N 1
ATOM 676 C CA . ILE A 1 86 ? 7.081 -8.343 -10.706 1.00 92.88 86 ILE A CA 1
ATOM 677 C C . ILE A 1 86 ? 8.442 -7.632 -10.750 1.00 92.88 86 ILE A C 1
ATOM 679 O O . ILE A 1 86 ? 9.105 -7.511 -9.722 1.00 92.88 86 ILE A O 1
ATOM 683 N N . GLU A 1 87 ? 8.825 -7.113 -11.914 1.00 94.31 87 GLU A N 1
ATOM 684 C CA . GLU A 1 87 ? 10.066 -6.379 -12.147 1.00 94.31 87 GLU A CA 1
ATOM 685 C C . GLU A 1 87 ? 10.176 -5.117 -11.289 1.00 94.31 87 GLU A C 1
ATOM 687 O O . GLU A 1 87 ? 11.259 -4.814 -10.793 1.00 94.31 87 GLU A O 1
ATOM 692 N N . ASP A 1 88 ? 9.060 -4.424 -11.062 1.00 95.00 88 ASP A N 1
ATOM 693 C CA . ASP A 1 88 ? 8.969 -3.283 -10.150 1.00 95.00 88 ASP A CA 1
ATOM 694 C C . ASP A 1 88 ? 8.951 -3.716 -8.670 1.00 95.00 88 ASP A C 1
ATOM 696 O O . ASP A 1 88 ? 9.525 -3.044 -7.815 1.00 95.00 88 ASP A O 1
ATOM 700 N N . ILE A 1 89 ? 8.351 -4.867 -8.338 1.00 93.44 89 ILE A N 1
ATOM 701 C CA . ILE A 1 89 ? 8.290 -5.382 -6.955 1.00 93.44 89 ILE A CA 1
ATOM 702 C C . ILE A 1 89 ? 9.663 -5.849 -6.443 1.00 93.44 89 ILE A C 1
ATOM 704 O O . ILE A 1 89 ? 9.950 -5.717 -5.249 1.00 93.44 89 ILE A O 1
ATOM 708 N N . ILE A 1 90 ? 10.524 -6.393 -7.308 1.00 92.94 90 ILE A N 1
ATOM 709 C CA . ILE A 1 90 ? 11.867 -6.873 -6.933 1.00 92.94 90 ILE A CA 1
ATOM 710 C C . ILE A 1 90 ? 12.699 -5.791 -6.212 1.00 92.94 90 ILE A C 1
ATOM 712 O O . ILE A 1 90 ? 13.107 -6.034 -5.070 1.00 92.94 90 ILE A O 1
ATOM 716 N N . PRO A 1 91 ? 12.948 -4.597 -6.792 1.00 92.50 91 PRO A N 1
ATOM 717 C CA . PRO A 1 91 ? 13.717 -3.554 -6.118 1.00 92.50 91 PRO A CA 1
ATOM 718 C C . PRO A 1 91 ? 13.028 -3.044 -4.845 1.00 92.50 91 PRO A C 1
ATOM 720 O O . PRO A 1 91 ? 13.720 -2.758 -3.866 1.00 92.50 91 PRO A O 1
ATOM 723 N N . MET A 1 92 ? 11.689 -3.008 -4.798 1.00 91.88 92 MET A N 1
ATOM 724 C CA . MET A 1 92 ? 10.942 -2.655 -3.580 1.00 91.88 92 MET A CA 1
ATOM 725 C C . MET A 1 92 ? 11.238 -3.636 -2.434 1.00 91.88 92 MET A C 1
ATOM 727 O O . MET A 1 92 ? 11.501 -3.223 -1.303 1.00 91.88 92 MET A O 1
ATOM 731 N N . LYS A 1 93 ? 11.255 -4.946 -2.717 1.00 90.50 93 LYS A N 1
ATOM 732 C CA . LYS A 1 93 ? 11.595 -5.979 -1.724 1.00 90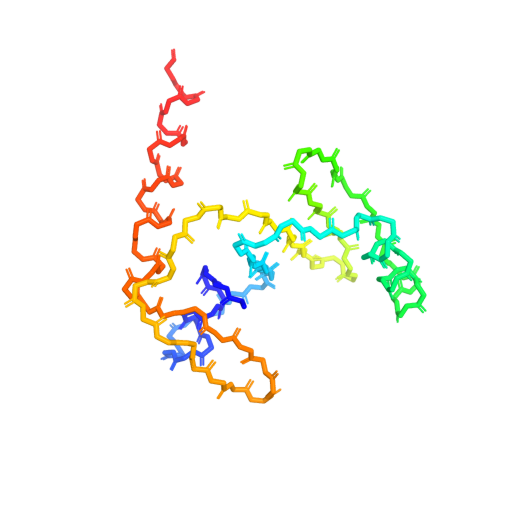.50 93 LYS A CA 1
ATOM 733 C C . LYS A 1 93 ? 13.049 -5.882 -1.264 1.00 90.50 93 LYS A C 1
ATOM 735 O O . LYS A 1 93 ? 13.303 -5.977 -0.064 1.00 90.50 93 LYS A O 1
ATOM 740 N N . LEU A 1 94 ? 13.987 -5.653 -2.184 1.00 91.38 94 LEU A N 1
ATOM 741 C CA . LEU A 1 94 ? 15.403 -5.468 -1.846 1.00 91.38 94 LEU A CA 1
ATOM 742 C C . LEU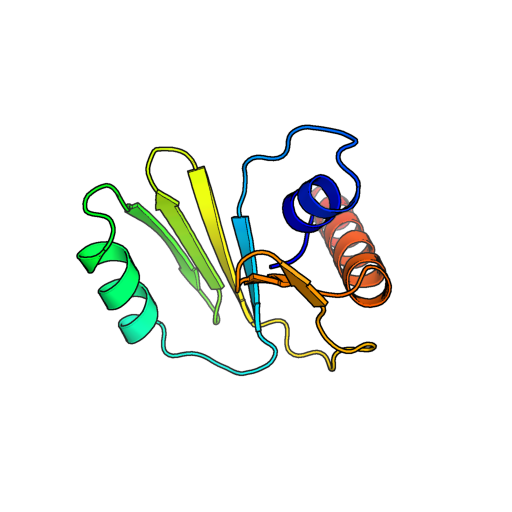 A 1 94 ? 15.618 -4.247 -0.942 1.00 91.38 94 LEU A C 1
ATOM 744 O O . LEU A 1 94 ? 16.353 -4.326 0.045 1.00 91.38 94 LEU A O 1
ATOM 748 N N . GLN A 1 95 ? 14.948 -3.131 -1.242 1.00 88.38 95 GLN A N 1
ATOM 749 C CA . GLN A 1 95 ? 15.002 -1.929 -0.414 1.00 88.38 95 GLN A CA 1
ATOM 750 C C . GLN A 1 95 ? 14.459 -2.192 0.994 1.00 88.38 95 GLN A C 1
ATOM 752 O O . GLN A 1 95 ? 15.107 -1.802 1.965 1.00 88.38 95 GLN A O 1
ATOM 757 N N . ALA A 1 96 ? 13.317 -2.877 1.109 1.00 87.06 96 ALA A N 1
ATOM 758 C CA . ALA A 1 96 ? 12.730 -3.220 2.401 1.00 87.06 96 ALA A CA 1
ATOM 759 C C . ALA A 1 96 ? 13.711 -4.033 3.260 1.00 87.06 96 ALA A C 1
ATOM 761 O O . ALA A 1 96 ? 14.021 -3.625 4.376 1.00 87.06 96 ALA A O 1
ATOM 762 N N . VAL A 1 97 ? 14.281 -5.119 2.719 1.00 88.56 97 VAL A N 1
ATOM 763 C CA . VAL A 1 97 ? 15.267 -5.953 3.437 1.00 88.56 97 VAL A CA 1
ATOM 764 C C . VAL A 1 97 ? 16.468 -5.126 3.902 1.00 88.56 97 VAL A C 1
ATOM 766 O O . VAL A 1 97 ? 16.847 -5.204 5.068 1.00 88.56 97 VAL A O 1
ATOM 769 N N . ARG A 1 98 ? 17.028 -4.276 3.031 1.00 88.69 98 ARG A N 1
ATOM 770 C CA . ARG A 1 98 ? 18.152 -3.393 3.384 1.00 88.69 98 ARG A CA 1
ATOM 771 C C . ARG A 1 98 ? 17.828 -2.473 4.566 1.00 88.69 98 ARG A C 1
ATOM 773 O O . ARG A 1 98 ? 18.697 -2.239 5.405 1.00 88.69 98 ARG A O 1
ATOM 780 N N . LEU A 1 99 ? 16.618 -1.913 4.610 1.00 80.12 99 LEU A N 1
ATOM 781 C CA . LEU A 1 99 ? 16.188 -1.027 5.695 1.00 80.12 99 LEU A CA 1
ATOM 782 C C . LEU A 1 99 ? 16.054 -1.788 7.020 1.00 80.12 99 LEU A C 1
ATOM 784 O O . LEU A 1 99 ? 16.550 -1.299 8.032 1.00 80.12 99 LEU A O 1
ATOM 788 N N . TYR A 1 100 ? 15.497 -3.003 6.998 1.00 74.06 100 TYR A N 1
ATOM 789 C CA . TYR A 1 100 ? 15.422 -3.862 8.186 1.00 74.06 100 TYR A CA 1
ATOM 790 C C . TYR A 1 100 ? 16.804 -4.214 8.751 1.00 74.06 100 TYR A C 1
ATOM 792 O O . TYR A 1 100 ? 16.994 -4.221 9.965 1.00 74.06 100 TYR A O 1
ATOM 800 N N . THR A 1 101 ? 17.797 -4.472 7.895 1.00 68.12 101 THR A N 1
ATOM 801 C CA . THR A 1 101 ? 19.159 -4.769 8.367 1.00 68.12 101 THR A CA 1
ATOM 802 C C . THR A 1 101 ? 19.827 -3.550 9.004 1.00 68.12 101 THR A C 1
ATOM 804 O O . THR A 1 101 ? 20.568 -3.699 9.968 1.00 68.12 101 THR A O 1
ATOM 807 N N . LYS A 1 102 ? 19.545 -2.335 8.514 1.00 59.00 102 LYS A N 1
ATOM 808 C CA . LYS A 1 102 ? 20.062 -1.096 9.116 1.00 59.00 102 LYS A CA 1
ATOM 809 C C . LYS A 1 102 ? 19.440 -0.757 10.470 1.00 59.00 102 LYS A C 1
ATOM 811 O O . LYS A 1 102 ? 20.092 -0.074 11.237 1.00 59.00 102 LYS A O 1
ATOM 816 N N . SER A 1 103 ? 18.212 -1.187 10.759 1.00 59.81 103 SER A N 1
ATOM 817 C CA . SER A 1 103 ? 17.582 -0.951 12.069 1.00 59.81 103 SER A CA 1
ATOM 818 C C . SER A 1 103 ? 18.062 -1.900 13.176 1.00 59.81 103 SER A C 1
ATOM 820 O O . SER A 1 103 ? 17.670 -1.730 14.324 1.00 59.81 103 SER A O 1
ATOM 822 N N . LEU A 1 104 ? 18.861 -2.916 12.831 1.00 57.81 104 LEU A N 1
ATOM 823 C CA . LEU A 1 104 ? 19.405 -3.916 13.760 1.00 57.81 104 LEU A CA 1
ATOM 824 C C . LEU A 1 104 ? 20.896 -3.693 14.088 1.00 57.81 104 LEU A C 1
ATOM 826 O O . LEU A 1 104 ? 21.473 -4.492 14.824 1.00 57.81 104 LEU A O 1
ATOM 830 N N . LEU A 1 105 ? 21.507 -2.639 13.536 1.00 50.84 105 LEU A N 1
ATOM 831 C CA . LEU A 1 105 ? 22.886 -2.200 13.775 1.00 50.84 105 LEU A CA 1
ATOM 832 C C . LEU A 1 105 ? 22.874 -0.774 14.326 1.00 50.84 105 LEU A C 1
ATOM 834 O O . LEU A 1 105 ? 23.719 -0.489 15.199 1.00 50.84 105 LEU A O 1
#

Organism: NCBI:txid1465490

Foldseek 3Di:
DEPDCLCCVVPVPDDDFAAEAEDLDQDDPVVVVCVCCVVAVQWDWDDDDDQWTWIQGVNHIYIYHHPNDDQPDAFDADPNDTYRDPVRRVVVVVVVVVVVVVVVD